Protein AF-A0A527GVV4-F1 (afdb_monomer_lite)

Secondary structure (DSSP, 8-state):
-EEEEETTEEEEEE-SSS-SS--HHHHHHHHHHHHHHHHHHH--SS-EEEEE-S-SSTTSS-HHHHHHHHHHHHH--TT-EEEEEE-HHHHHHT-SSEEE--HHHHHHHHHHHHHHHHHHHHHHHHHHHSSHHHHHHHHHHHHHHHHHHHHT-TTSS--

Foldseek 3Di:
DFFDQAPVGTAAEPDAAPFDPDALVSLLVLQVVSLVVLCVPVVDQAWEEAEEFPDQDLVGGDPRSSSNQVVCVVCVDPRYHYPYHDYLVCNRNCVTRYYTYGNVVNNVSVVVLLVVLVVVVVVLVVVLPPDPVSVVVCVVCVVVVVVVVVSSPSVVRPD

Sequence (159 aa):
AALWPTLRGESVVLDVGATIGADAQQLIDFAILGTGMARSVFGIARPSVGLLNVGVEEIKGQEEVKEAGRMLREANMASMNYHGFVEGDDIGKGVVDVVVTEGFAGNIALKTAEGTVRQIGGYLRAAMSRTLMARIGYIFAKGAFDRLREKMDVGRSNG

pLDDT: mean 91.0, std 9.82, range [39.28, 98.75]

Radius of gyration: 18.07 Å; chains: 1; bounding box: 40×25×53 Å

Structure (mmCIF, N/CA/C/O backbone):
data_AF-A0A527GVV4-F1
#
_entry.id   AF-A0A527GVV4-F1
#
loop_
_atom_site.group_PDB
_atom_site.id
_atom_site.type_symbol
_atom_site.label_atom_id
_atom_site.label_alt_id
_atom_site.label_comp_id
_atom_site.label_asym_id
_atom_site.label_entity_id
_atom_site.label_seq_id
_atom_site.pdbx_PDB_ins_code
_atom_site.Cartn_x
_atom_site.Cartn_y
_atom_site.Cartn_z
_atom_site.occupancy
_atom_site.B_iso_or_equiv
_atom_site.auth_seq_id
_atom_site.auth_comp_id
_atom_site.auth_asym_id
_atom_site.auth_atom_id
_atom_site.pdbx_PDB_model_num
ATOM 1 N N . ALA A 1 1 ? -6.873 9.728 -0.779 1.00 83.00 1 ALA A N 1
ATOM 2 C CA . ALA A 1 1 ? -6.957 8.281 -1.075 1.00 83.00 1 ALA A CA 1
ATOM 3 C C . ALA A 1 1 ? -6.347 8.037 -2.442 1.00 83.00 1 ALA A C 1
ATOM 5 O O . ALA A 1 1 ? -6.590 8.857 -3.318 1.00 83.00 1 ALA A O 1
ATOM 6 N N . ALA A 1 2 ? -5.615 6.945 -2.625 1.00 90.69 2 ALA A N 1
ATOM 7 C CA . ALA A 1 2 ? -5.129 6.499 -3.929 1.00 90.69 2 ALA A CA 1
ATOM 8 C C . ALA A 1 2 ? -5.524 5.038 -4.170 1.00 90.69 2 ALA A C 1
ATOM 10 O O . ALA A 1 2 ? -5.520 4.253 -3.219 1.00 90.69 2 ALA A O 1
ATOM 11 N N . LEU A 1 3 ? -5.838 4.663 -5.417 1.00 93.31 3 LEU A N 1
ATOM 12 C CA . LEU A 1 3 ? -5.873 3.242 -5.790 1.00 93.31 3 LEU A CA 1
ATOM 13 C C . LEU A 1 3 ? -4.460 2.828 -6.180 1.00 93.31 3 LEU A C 1
ATOM 15 O O . LEU A 1 3 ? -3.864 3.382 -7.107 1.00 93.31 3 LEU A O 1
ATOM 19 N N . TRP A 1 4 ? -3.931 1.871 -5.435 1.00 92.12 4 TRP A N 1
ATOM 20 C CA . TRP A 1 4 ? -2.565 1.410 -5.550 1.00 92.12 4 TRP A CA 1
ATOM 21 C C . TRP A 1 4 ? -2.517 0.066 -6.280 1.00 92.12 4 TRP A C 1
ATOM 23 O O . TRP A 1 4 ? -3.114 -0.894 -5.788 1.00 92.12 4 TRP A O 1
ATOM 33 N N . PRO A 1 5 ? -1.797 -0.051 -7.411 1.00 91.38 5 PRO A N 1
ATOM 34 C CA . PRO A 1 5 ? -1.668 -1.314 -8.129 1.00 91.38 5 PRO A CA 1
ATOM 35 C C . PRO A 1 5 ? -0.926 -2.371 -7.309 1.00 91.38 5 PRO A C 1
ATOM 37 O O . PRO A 1 5 ? 0.171 -2.131 -6.803 1.00 91.38 5 PRO A O 1
ATOM 40 N N . THR A 1 6 ? -1.492 -3.570 -7.229 1.00 93.31 6 THR A N 1
ATOM 41 C CA . THR A 1 6 ? -0.924 -4.697 -6.485 1.00 93.31 6 THR A CA 1
ATOM 42 C C . THR A 1 6 ? -0.802 -5.944 -7.355 1.00 93.31 6 THR A C 1
ATOM 44 O O . THR A 1 6 ? -1.357 -6.040 -8.453 1.00 93.31 6 THR A O 1
ATOM 47 N N . LEU A 1 7 ? -0.096 -6.959 -6.853 1.00 92.00 7 LEU A N 1
ATOM 48 C CA . LEU A 1 7 ? -0.039 -8.275 -7.499 1.00 92.00 7 LEU A CA 1
ATOM 49 C C . LEU A 1 7 ? -1.411 -8.970 -7.567 1.00 92.00 7 LEU A C 1
ATOM 51 O O . LEU A 1 7 ? -1.604 -9.848 -8.409 1.00 92.00 7 LEU A O 1
ATOM 55 N N . ARG A 1 8 ? -2.360 -8.576 -6.707 1.00 92.50 8 ARG A N 1
ATOM 56 C CA . ARG A 1 8 ? -3.709 -9.154 -6.613 1.00 92.50 8 ARG A CA 1
ATOM 57 C C . ARG A 1 8 ? -4.798 -8.301 -7.271 1.00 92.50 8 ARG A C 1
ATOM 59 O O . ARG A 1 8 ? -5.933 -8.759 -7.355 1.00 92.50 8 ARG A O 1
ATOM 66 N N . GLY A 1 9 ? -4.469 -7.104 -7.753 1.00 91.75 9 GLY A N 1
ATOM 67 C CA . GLY A 1 9 ? -5.432 -6.146 -8.290 1.00 91.75 9 GLY A CA 1
ATOM 68 C C . GLY A 1 9 ? -5.062 -4.734 -7.867 1.00 91.75 9 GLY A C 1
ATOM 69 O O . GLY A 1 9 ? -4.013 -4.233 -8.262 1.00 91.75 9 GLY A O 1
ATOM 70 N N . GLU A 1 10 ? -5.906 -4.112 -7.054 1.00 93.81 10 GLU A N 1
ATOM 71 C CA . GLU A 1 10 ? -5.691 -2.777 -6.497 1.00 93.81 10 GLU A CA 1
ATOM 72 C C . GLU A 1 10 ? -6.074 -2.768 -5.015 1.00 93.81 10 GLU A C 1
ATOM 74 O O . GLU A 1 10 ? -6.948 -3.526 -4.596 1.00 93.81 10 GLU A O 1
ATOM 79 N N . SER A 1 11 ? -5.434 -1.898 -4.239 1.00 96.38 11 SER A N 1
ATOM 80 C CA . SER A 1 11 ? -5.802 -1.607 -2.849 1.00 96.38 11 SER A CA 1
ATOM 81 C C . SER A 1 11 ? -6.066 -0.111 -2.692 1.00 96.38 11 SER A C 1
ATOM 83 O O . SER A 1 11 ? -5.493 0.706 -3.412 1.00 96.38 11 SER A O 1
ATOM 85 N N . VAL A 1 12 ? -6.909 0.275 -1.737 1.00 97.38 12 VAL A N 1
ATOM 86 C CA . VAL A 1 12 ? -7.065 1.681 -1.341 1.00 97.38 12 VAL A CA 1
ATOM 87 C C . VAL A 1 12 ? -5.947 2.040 -0.365 1.00 97.38 12 VAL A C 1
ATOM 89 O O . VAL A 1 12 ? -5.775 1.360 0.641 1.00 97.38 12 VAL A O 1
ATOM 92 N N . VAL A 1 13 ? -5.215 3.123 -0.621 1.00 96.50 13 VAL A N 1
ATOM 93 C CA . VAL A 1 13 ? -4.208 3.663 0.306 1.00 96.50 13 VAL A CA 1
ATOM 94 C C . VAL A 1 13 ? -4.632 5.053 0.767 1.00 96.50 13 VAL A C 1
ATOM 96 O O . VAL A 1 13 ? -4.922 5.944 -0.040 1.00 96.50 13 VAL A O 1
ATOM 99 N N . LEU A 1 14 ? -4.703 5.230 2.079 1.00 95.50 14 LEU A N 1
ATOM 100 C CA . LEU A 1 14 ? -5.111 6.453 2.763 1.00 95.50 14 LEU A CA 1
ATOM 101 C C . LEU A 1 14 ? -4.185 6.674 3.955 1.00 95.50 14 LEU A C 1
ATOM 103 O O . LEU A 1 14 ? -3.877 5.719 4.627 1.00 95.50 14 LEU A O 1
ATOM 107 N N . ASP A 1 15 ? -3.770 7.868 4.322 1.00 94.12 15 ASP A N 1
ATOM 108 C CA . ASP A 1 15 ? -3.678 9.049 3.487 1.00 94.12 15 ASP A CA 1
ATOM 109 C C . ASP A 1 15 ? -2.377 9.035 2.653 1.00 94.12 15 ASP A C 1
ATOM 111 O O . ASP A 1 15 ? -1.475 8.244 2.894 1.00 94.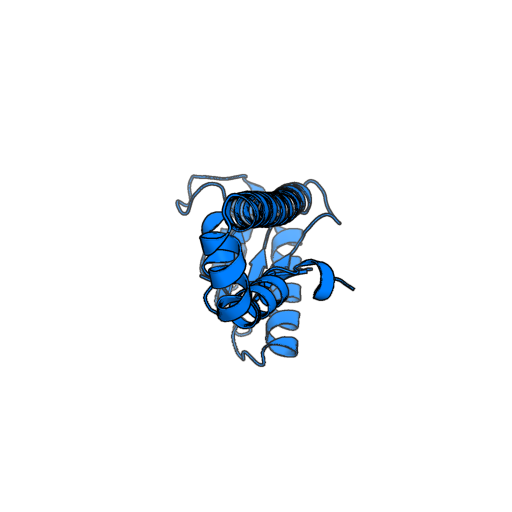12 15 ASP A O 1
ATOM 115 N N . VAL A 1 16 ? -2.287 9.883 1.627 1.00 88.25 16 VAL A N 1
ATOM 116 C CA . VAL A 1 16 ? -1.133 9.988 0.716 1.00 88.25 16 VAL A CA 1
ATOM 117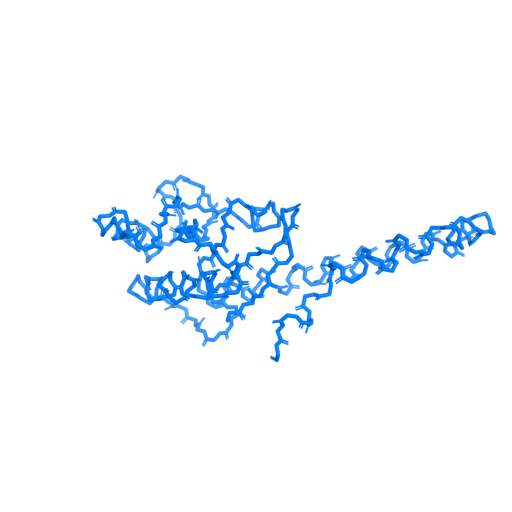 C C . VAL A 1 16 ? -0.654 11.433 0.526 1.00 88.25 16 VAL A C 1
ATOM 119 O O . VAL A 1 16 ? -0.015 11.740 -0.478 1.00 88.25 16 VAL A O 1
ATOM 122 N N . GLY A 1 17 ? -0.947 12.329 1.478 1.00 84.62 17 GLY A N 1
ATOM 123 C CA . GLY A 1 17 ? -0.349 13.672 1.520 1.00 84.62 17 GLY A CA 1
ATOM 124 C C . GLY A 1 17 ? -1.271 14.820 1.933 1.00 84.62 17 GLY A C 1
ATOM 125 O O . GLY A 1 17 ? -0.856 15.971 1.832 1.00 84.62 17 GLY A O 1
ATOM 126 N N . ALA A 1 18 ? -2.499 14.547 2.375 1.00 81.19 18 ALA A N 1
ATOM 127 C CA . ALA A 1 18 ? -3.416 15.561 2.888 1.00 81.19 18 ALA A CA 1
ATOM 128 C C . ALA A 1 18 ? -3.133 15.932 4.356 1.00 81.19 18 ALA A C 1
ATOM 130 O O . ALA A 1 18 ? -3.400 17.065 4.752 1.00 81.19 18 ALA A O 1
ATOM 131 N N . THR A 1 19 ? -2.589 15.013 5.161 1.00 81.25 19 THR A N 1
ATOM 132 C CA . THR A 1 19 ? -2.355 15.231 6.598 1.00 81.25 19 THR A CA 1
ATOM 133 C C . THR A 1 19 ? -0.920 14.915 7.015 1.00 81.25 19 THR A C 1
ATOM 135 O O . THR A 1 19 ? -0.327 13.956 6.534 1.00 81.25 19 THR A O 1
ATOM 138 N N . ILE A 1 20 ? -0.368 15.678 7.957 1.00 83.56 20 ILE A N 1
ATOM 139 C CA . ILE A 1 20 ? 0.932 15.403 8.592 1.00 83.56 20 ILE A CA 1
ATOM 140 C C . ILE A 1 20 ? 0.684 15.240 10.090 1.00 83.56 20 ILE A C 1
ATOM 142 O O . ILE A 1 20 ? 0.042 16.108 10.678 1.00 83.56 20 ILE A O 1
ATOM 146 N N . GLY A 1 21 ? 1.184 14.158 10.692 1.00 82.06 21 GLY A N 1
ATOM 147 C CA . GLY A 1 21 ? 1.011 13.879 12.119 1.00 82.06 21 GLY A CA 1
ATOM 148 C C . GLY A 1 21 ? -0.426 13.502 12.477 1.00 82.06 21 GLY A C 1
ATOM 149 O O . GLY A 1 21 ? -1.024 14.129 13.346 1.00 82.06 21 GLY A O 1
ATOM 150 N N . ALA A 1 22 ? -0.999 12.520 11.772 1.00 90.62 22 ALA A N 1
ATOM 151 C CA . ALA A 1 22 ? -2.336 12.016 12.087 1.00 90.62 22 ALA A CA 1
ATOM 152 C C . ALA A 1 22 ? -2.344 11.326 13.461 1.00 90.62 22 ALA A C 1
ATOM 154 O O . ALA A 1 22 ? -1.518 10.449 13.715 1.00 90.62 22 ALA A O 1
ATOM 155 N N . ASP A 1 23 ? -3.292 11.699 14.323 1.00 95.62 23 ASP A N 1
ATOM 156 C CA . ASP A 1 23 ? -3.500 11.014 15.597 1.00 95.62 23 ASP A CA 1
ATOM 157 C C . ASP A 1 23 ? -4.247 9.677 15.421 1.00 95.62 23 ASP A C 1
ATOM 159 O O . ASP A 1 23 ? -4.704 9.315 14.329 1.00 95.62 23 ASP A O 1
ATOM 163 N N . ALA A 1 24 ? -4.375 8.922 16.517 1.00 96.88 24 ALA A N 1
ATOM 164 C CA . ALA A 1 24 ? -5.014 7.610 16.503 1.00 96.88 24 ALA A CA 1
ATOM 165 C C . ALA A 1 24 ? -6.474 7.652 16.015 1.00 96.88 24 ALA A C 1
ATOM 167 O O . ALA A 1 24 ? -6.906 6.761 15.280 1.00 96.88 24 ALA A O 1
ATOM 168 N N . GLN A 1 25 ? -7.230 8.690 16.385 1.00 96.62 25 GLN A N 1
ATOM 169 C CA . GLN A 1 25 ? -8.628 8.828 15.984 1.00 96.62 25 GLN A CA 1
ATOM 170 C C . GLN A 1 25 ? -8.736 9.095 14.482 1.00 96.62 25 GLN A C 1
ATOM 172 O O . GLN A 1 25 ? -9.557 8.489 13.795 1.00 96.62 25 GLN A O 1
ATOM 177 N N . GLN A 1 26 ? -7.854 9.935 13.952 1.00 96.56 26 GLN A N 1
ATOM 178 C CA . GLN A 1 26 ? -7.815 10.247 12.533 1.00 96.56 26 GLN A CA 1
ATOM 179 C C . GLN A 1 26 ? -7.453 9.016 11.684 1.00 96.56 26 GLN A C 1
ATOM 181 O O . GLN A 1 26 ? -8.027 8.807 10.615 1.00 96.56 26 GLN A O 1
ATOM 186 N N . LEU A 1 27 ? -6.554 8.151 12.171 1.00 97.38 27 LEU A N 1
ATOM 187 C CA . LEU A 1 27 ? -6.258 6.864 11.528 1.00 97.38 27 LEU A CA 1
ATOM 188 C C . LEU A 1 27 ? -7.485 5.933 11.513 1.00 97.38 27 LEU A C 1
ATOM 190 O O . LEU A 1 27 ? -7.733 5.254 10.516 1.00 97.38 27 LEU A O 1
ATOM 194 N N . ILE A 1 28 ? -8.295 5.918 12.574 1.00 97.62 28 ILE A N 1
ATOM 195 C CA . ILE A 1 28 ? -9.556 5.156 12.603 1.00 97.62 28 ILE A CA 1
ATOM 196 C C . ILE A 1 28 ? -10.551 5.715 11.584 1.00 97.62 28 ILE A C 1
ATOM 198 O O . ILE A 1 28 ? -11.164 4.950 10.835 1.00 97.62 28 ILE A O 1
ATOM 202 N N . ASP A 1 29 ? -10.681 7.037 11.499 1.00 96.88 29 ASP A N 1
ATOM 203 C CA . ASP A 1 29 ? -11.564 7.680 10.526 1.00 96.88 29 ASP A CA 1
ATOM 204 C C . ASP A 1 29 ? -11.136 7.329 9.092 1.00 96.88 29 ASP A C 1
ATOM 206 O O . ASP A 1 29 ? -11.969 6.973 8.252 1.00 96.88 29 ASP A O 1
ATOM 210 N N . PHE A 1 30 ? -9.829 7.311 8.817 1.00 97.75 30 PHE A N 1
ATOM 211 C CA . PHE A 1 30 ? -9.285 6.842 7.541 1.00 97.75 30 PHE A CA 1
ATOM 212 C C . PHE A 1 30 ? -9.567 5.360 7.278 1.00 97.75 30 PHE A C 1
ATOM 214 O O . PHE A 1 30 ? -9.892 5.006 6.143 1.00 97.75 30 PHE A O 1
ATOM 221 N N . ALA A 1 31 ? -9.521 4.494 8.294 1.00 98.19 31 ALA A N 1
ATOM 222 C CA . ALA A 1 31 ? -9.899 3.086 8.160 1.00 98.19 31 ALA A CA 1
ATOM 223 C C . ALA A 1 31 ? -11.375 2.915 7.762 1.00 98.19 31 ALA A C 1
ATOM 225 O O . ALA A 1 31 ? -11.704 2.099 6.892 1.00 98.19 31 ALA A O 1
ATOM 226 N N . ILE A 1 32 ? -12.269 3.712 8.351 1.00 97.62 32 ILE A N 1
ATOM 227 C CA . ILE A 1 32 ? -13.705 3.708 8.039 1.00 97.62 32 ILE A CA 1
ATOM 228 C C . ILE A 1 32 ? -13.949 4.234 6.620 1.00 97.62 32 ILE A C 1
ATOM 230 O O . ILE A 1 32 ? -14.658 3.596 5.835 1.00 97.62 32 ILE A O 1
ATOM 234 N N . LEU A 1 33 ? -13.329 5.361 6.260 1.00 97.44 33 LEU A N 1
ATOM 235 C CA . LEU A 1 33 ? -13.428 5.944 4.921 1.00 97.44 33 LEU A CA 1
ATOM 236 C C . LEU A 1 33 ? -12.883 4.992 3.851 1.00 97.44 33 LEU A C 1
ATOM 238 O O . LEU A 1 33 ? -13.546 4.744 2.842 1.00 97.44 33 LEU A O 1
ATOM 242 N N . GLY A 1 34 ? -11.714 4.399 4.094 1.00 97.94 34 GLY A N 1
ATOM 243 C CA . GLY A 1 34 ? -11.096 3.423 3.200 1.00 97.94 34 GLY A CA 1
ATOM 244 C C . GLY A 1 34 ? -11.940 2.171 3.029 1.00 97.94 34 GLY A C 1
ATOM 245 O O . GLY A 1 34 ? -12.110 1.695 1.909 1.00 97.94 34 GLY A O 1
ATOM 246 N N . THR A 1 35 ? -12.566 1.697 4.106 1.00 98.25 35 THR A N 1
ATOM 247 C CA . THR A 1 35 ? -13.553 0.613 4.051 1.00 98.25 35 THR A CA 1
ATOM 248 C C . THR A 1 35 ? -14.729 0.978 3.150 1.00 98.25 35 THR A C 1
ATOM 250 O O . THR A 1 35 ? -15.094 0.196 2.275 1.00 98.25 35 THR A O 1
ATOM 253 N N . GLY A 1 36 ? -15.317 2.168 3.314 1.00 97.75 36 GLY A N 1
ATOM 254 C CA . GLY A 1 36 ? -16.410 2.641 2.458 1.00 97.75 36 GLY A CA 1
ATOM 255 C C . GLY A 1 36 ? -16.016 2.709 0.979 1.00 97.75 36 GLY A C 1
ATOM 256 O O . GLY A 1 36 ? -16.776 2.268 0.110 1.00 97.75 36 GLY A O 1
ATOM 257 N N . MET A 1 37 ? -14.803 3.188 0.697 1.00 97.31 37 MET A N 1
ATOM 258 C CA . MET A 1 37 ? -14.256 3.262 -0.656 1.00 97.31 37 MET A CA 1
ATOM 259 C C . MET A 1 37 ? -14.026 1.872 -1.256 1.00 97.31 37 MET A C 1
ATOM 261 O O . MET A 1 37 ? -14.530 1.603 -2.342 1.00 97.31 37 MET A O 1
ATOM 265 N N . ALA A 1 38 ? -13.355 0.959 -0.549 1.00 97.69 38 ALA A N 1
ATOM 266 C CA . ALA A 1 38 ? -13.095 -0.398 -1.034 1.00 97.69 38 ALA A CA 1
ATOM 267 C C . ALA A 1 38 ? -14.393 -1.181 -1.287 1.00 97.69 38 ALA A C 1
ATOM 269 O O . ALA A 1 38 ? -14.518 -1.874 -2.296 1.00 97.69 38 ALA A O 1
ATOM 270 N N . ARG A 1 39 ? -15.406 -1.021 -0.427 1.00 97.44 39 ARG A N 1
ATOM 271 C CA . ARG A 1 39 ? -16.740 -1.601 -0.657 1.00 97.44 39 ARG A CA 1
ATOM 272 C C . ARG A 1 39 ? -17.378 -1.076 -1.942 1.00 97.44 39 ARG A C 1
ATOM 274 O O . ARG A 1 39 ? -17.973 -1.852 -2.681 1.00 97.44 39 ARG A O 1
ATOM 281 N N . SER A 1 40 ? -17.270 0.228 -2.186 1.00 96.44 40 SER A N 1
ATOM 282 C CA . SER A 1 40 ? -17.925 0.894 -3.317 1.00 96.44 40 SER A CA 1
ATOM 283 C C . SER A 1 40 ? -17.210 0.637 -4.643 1.00 96.44 40 SER A C 1
ATOM 285 O O . SER A 1 40 ? -17.863 0.397 -5.652 1.00 96.44 40 SER A O 1
ATOM 287 N N . VAL A 1 41 ? -15.876 0.673 -4.641 1.00 95.44 41 VAL A N 1
ATOM 288 C CA . VAL A 1 41 ? -15.048 0.521 -5.846 1.00 95.44 41 VAL A CA 1
ATOM 289 C C . VAL A 1 41 ? -14.843 -0.952 -6.195 1.00 95.44 41 VAL A C 1
ATOM 291 O O . VAL A 1 41 ? -14.959 -1.323 -7.359 1.00 95.44 41 VAL A O 1
ATOM 294 N N . PHE A 1 42 ? -14.574 -1.805 -5.203 1.00 95.56 42 PHE A N 1
ATOM 295 C CA . PHE A 1 42 ? -14.235 -3.214 -5.433 1.00 95.56 42 PHE A CA 1
ATOM 296 C C . PHE A 1 42 ? -15.398 -4.181 -5.170 1.00 95.56 42 PHE A C 1
ATOM 298 O O . PHE A 1 42 ? -15.267 -5.377 -5.418 1.00 95.56 42 PHE A O 1
ATOM 305 N N . GLY A 1 43 ? -16.534 -3.705 -4.644 1.00 95.44 43 GLY A N 1
ATOM 306 C CA . GLY A 1 43 ? -17.684 -4.560 -4.320 1.00 95.44 43 GLY A CA 1
ATOM 307 C C . GLY A 1 43 ? -17.438 -5.524 -3.152 1.00 95.44 43 GLY A C 1
ATOM 308 O O . GLY A 1 43 ? -18.177 -6.493 -2.981 1.00 95.44 43 GLY A O 1
ATOM 309 N N . ILE A 1 44 ? -16.396 -5.294 -2.346 1.00 95.94 44 ILE A N 1
ATOM 310 C CA . ILE A 1 44 ? -15.999 -6.202 -1.264 1.00 95.94 44 ILE A CA 1
ATOM 311 C C . ILE A 1 44 ? -16.867 -5.937 -0.035 1.00 95.94 44 ILE A C 1
ATOM 313 O O . ILE A 1 44 ? -16.812 -4.863 0.551 1.00 95.94 44 ILE A O 1
ATOM 317 N N . ALA A 1 45 ? -17.646 -6.928 0.402 1.00 95.62 45 ALA A N 1
ATOM 318 C CA . ALA A 1 45 ? -18.606 -6.755 1.495 1.00 95.62 45 ALA A CA 1
ATOM 319 C C . ALA A 1 45 ? -17.975 -6.588 2.888 1.00 95.62 45 ALA A C 1
ATOM 321 O O . ALA A 1 45 ? -18.643 -6.070 3.775 1.00 95.62 45 ALA A O 1
ATOM 322 N N . ARG A 1 46 ? -16.738 -7.036 3.116 1.00 97.31 46 ARG A N 1
ATOM 323 C CA . ARG A 1 46 ? -15.974 -6.824 4.361 1.00 97.31 46 ARG A CA 1
ATOM 324 C C . ARG A 1 46 ? -14.485 -6.712 4.012 1.00 97.31 46 ARG A C 1
ATOM 326 O O . ARG A 1 46 ? -13.791 -7.725 4.085 1.00 97.31 46 ARG A O 1
ATOM 333 N N . PRO A 1 47 ? -14.011 -5.539 3.558 1.00 98.44 47 PRO A N 1
ATOM 334 C CA . PRO A 1 47 ? -12.628 -5.383 3.129 1.00 98.44 47 PRO A CA 1
ATOM 335 C C . PRO A 1 47 ? -11.676 -5.558 4.310 1.00 98.44 47 PRO A C 1
ATOM 337 O O . PRO A 1 47 ? -11.990 -5.207 5.452 1.00 98.44 47 PRO A O 1
ATOM 340 N N . SER A 1 48 ? -10.513 -6.120 4.017 1.00 98.62 48 SER A N 1
ATOM 341 C CA . SER A 1 48 ? -9.395 -6.205 4.942 1.00 98.62 48 SER A CA 1
ATOM 342 C C . SER A 1 48 ? -8.697 -4.852 5.057 1.00 98.62 48 SER A C 1
ATOM 344 O O . SER A 1 48 ? -8.435 -4.193 4.051 1.00 98.62 48 SER A O 1
ATOM 346 N N . VAL A 1 49 ? -8.415 -4.434 6.289 1.00 98.75 49 VAL A N 1
ATOM 347 C CA . VAL A 1 49 ? -7.805 -3.135 6.599 1.00 98.75 49 VAL A CA 1
ATOM 348 C C . VAL A 1 49 ? -6.534 -3.350 7.409 1.00 98.75 49 VAL A C 1
ATOM 350 O O . VAL A 1 49 ? -6.574 -4.037 8.428 1.00 98.75 49 VAL A O 1
ATOM 353 N N . GLY A 1 50 ? -5.425 -2.756 6.977 1.00 98.38 50 GLY A N 1
ATOM 354 C CA . GLY A 1 50 ? -4.150 -2.762 7.694 1.00 98.38 50 GLY A CA 1
ATOM 355 C C . GLY A 1 50 ? -3.656 -1.350 7.995 1.00 98.38 50 GLY A C 1
ATOM 356 O O . GLY A 1 50 ? -3.859 -0.443 7.190 1.00 98.38 50 GLY A O 1
ATOM 357 N N . LEU A 1 51 ? -2.995 -1.163 9.140 1.00 98.19 51 LEU A N 1
ATOM 358 C CA . LEU A 1 51 ? -2.266 0.072 9.448 1.00 98.19 51 LEU A CA 1
ATOM 359 C C . LEU A 1 51 ? -0.811 -0.077 8.985 1.00 98.19 51 LEU A C 1
ATOM 361 O O . LEU A 1 51 ? -0.136 -1.023 9.390 1.00 98.19 51 LEU A O 1
ATOM 365 N N . LEU A 1 52 ? -0.324 0.840 8.149 1.00 97.31 52 LEU A N 1
ATOM 366 C CA . LEU A 1 52 ? 1.068 0.854 7.712 1.00 97.31 52 LEU A CA 1
ATOM 367 C C . LEU A 1 52 ? 1.977 1.133 8.907 1.00 97.31 52 LEU A C 1
ATOM 369 O O . LEU A 1 52 ? 1.785 2.112 9.630 1.00 97.31 52 LEU A O 1
ATOM 373 N N . ASN A 1 53 ? 2.985 0.290 9.083 1.00 95.69 53 ASN A N 1
ATOM 374 C CA . ASN A 1 53 ? 3.927 0.386 10.181 1.00 95.69 53 ASN A CA 1
ATOM 375 C C . ASN A 1 53 ? 5.348 0.006 9.724 1.00 95.69 53 ASN A C 1
ATOM 377 O O . ASN A 1 53 ? 5.558 -0.500 8.623 1.00 95.69 53 ASN A O 1
ATOM 381 N N . VAL A 1 54 ? 6.338 0.254 10.582 1.00 91.88 54 VAL A N 1
ATOM 382 C CA . VAL A 1 54 ? 7.757 -0.095 10.363 1.00 91.88 54 VAL A CA 1
ATOM 383 C C . VAL A 1 54 ? 8.076 -1.570 10.652 1.00 91.88 54 VAL A C 1
ATOM 385 O O . VAL A 1 54 ? 9.239 -1.967 10.643 1.00 91.88 54 VAL A O 1
ATOM 388 N N . GLY A 1 55 ? 7.059 -2.355 10.995 1.00 89.00 55 GLY A N 1
ATOM 389 C CA . GLY A 1 55 ? 7.129 -3.780 11.278 1.00 89.00 55 GLY A CA 1
ATOM 390 C C . GLY A 1 55 ? 5.762 -4.305 11.704 1.00 89.00 55 GLY A C 1
ATOM 391 O O . GLY A 1 55 ? 4.893 -3.534 12.119 1.00 89.00 55 GLY A O 1
ATOM 392 N N . VAL A 1 56 ? 5.571 -5.617 11.604 1.00 86.69 56 VAL A N 1
ATOM 393 C CA . VAL A 1 56 ? 4.309 -6.277 11.976 1.00 86.69 56 VAL A CA 1
ATOM 394 C C . VAL A 1 56 ? 4.156 -6.496 13.487 1.00 86.69 56 VAL A C 1
ATOM 396 O O . VAL A 1 56 ? 3.069 -6.824 13.958 1.00 86.69 56 VAL A O 1
ATOM 399 N N . GLU A 1 57 ? 5.229 -6.334 14.266 1.00 86.06 57 GLU A N 1
ATOM 400 C CA . GLU A 1 57 ? 5.216 -6.545 15.714 1.00 86.06 57 GLU A CA 1
ATOM 401 C C . GLU A 1 57 ? 4.569 -5.376 16.475 1.00 86.06 57 GLU A C 1
ATOM 403 O O . GLU A 1 57 ? 4.896 -4.215 16.241 1.00 86.06 57 GLU A O 1
ATOM 408 N N . GLU A 1 58 ? 3.730 -5.677 17.474 1.00 79.31 58 GLU A N 1
ATOM 409 C CA . GLU A 1 58 ? 2.939 -4.663 18.198 1.00 79.31 58 GLU A CA 1
ATOM 410 C C . GLU A 1 58 ? 3.765 -3.626 18.972 1.00 79.31 58 GLU A C 1
ATOM 412 O O . GLU A 1 58 ? 3.281 -2.538 19.264 1.00 79.31 58 GLU A O 1
ATOM 417 N N . ILE A 1 59 ? 5.022 -3.939 19.294 1.00 78.25 59 ILE A N 1
ATOM 418 C CA . ILE A 1 59 ? 5.930 -3.023 19.999 1.00 78.25 59 ILE A CA 1
ATOM 419 C C . ILE A 1 59 ? 6.563 -1.973 19.076 1.00 78.25 59 ILE A C 1
ATOM 421 O O . ILE A 1 59 ? 7.150 -1.006 19.565 1.00 78.25 59 ILE A O 1
ATOM 425 N N . LYS A 1 60 ? 6.494 -2.171 17.754 1.00 80.12 60 LYS A N 1
ATOM 426 C CA . LYS A 1 60 ? 7.123 -1.293 16.767 1.00 80.12 60 LYS A CA 1
ATOM 427 C C . LYS A 1 60 ? 6.141 -0.238 16.271 1.00 80.12 60 LYS A C 1
ATOM 429 O O . LYS A 1 60 ? 4.935 -0.457 16.211 1.00 80.12 60 LYS A O 1
ATOM 434 N N . GLY A 1 61 ? 6.688 0.902 15.868 1.00 85.12 61 GLY A N 1
ATOM 435 C CA . GLY A 1 61 ? 5.915 1.999 15.297 1.00 85.12 61 GLY A CA 1
ATOM 436 C C . GLY A 1 61 ? 5.688 3.163 16.241 1.00 85.12 61 GLY A C 1
ATOM 437 O O . GLY A 1 61 ? 6.136 3.175 17.389 1.00 85.12 61 GLY A O 1
ATOM 438 N N . GLN A 1 62 ? 4.992 4.159 15.707 1.00 91.19 62 GLN A N 1
ATOM 439 C CA . GLN A 1 62 ? 4.566 5.340 16.446 1.00 91.19 62 GLN A CA 1
ATOM 440 C C . GLN A 1 62 ? 3.441 4.988 17.427 1.00 91.1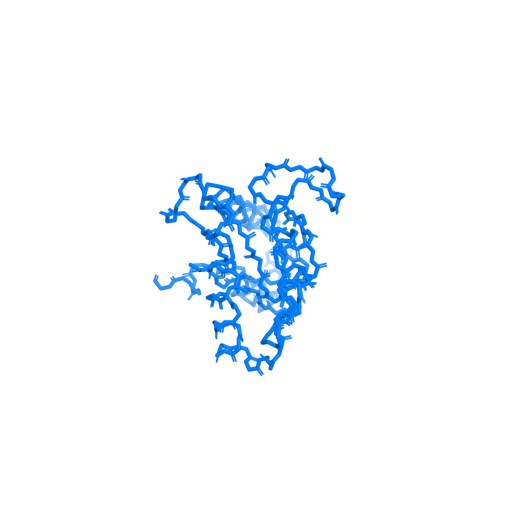9 62 GLN A C 1
ATOM 442 O O . GLN A 1 62 ? 2.729 3.996 17.246 1.00 91.19 62 GLN A O 1
ATOM 447 N N . GLU A 1 63 ? 3.302 5.779 18.488 1.00 94.19 63 GLU A N 1
ATOM 448 C CA . GLU A 1 63 ? 2.326 5.510 19.548 1.00 94.19 63 GLU A CA 1
ATOM 449 C C . GLU A 1 63 ? 0.892 5.637 19.028 1.00 94.19 63 GLU A C 1
ATOM 451 O O . GLU A 1 63 ? 0.042 4.806 19.326 1.00 94.19 63 GLU A O 1
ATOM 456 N N . GLU A 1 64 ? 0.661 6.602 18.146 1.00 94.94 64 GLU A N 1
ATOM 457 C CA . GLU A 1 64 ? -0.610 6.878 17.487 1.00 94.94 64 GLU A CA 1
ATOM 458 C C . GLU A 1 64 ? -1.074 5.689 16.633 1.00 94.94 64 GLU A C 1
ATOM 460 O O . GLU A 1 64 ? -2.248 5.319 16.653 1.00 94.94 64 GLU A O 1
ATOM 465 N N . VAL A 1 65 ? -0.144 5.038 15.925 1.00 95.81 65 VAL A N 1
ATOM 466 C CA . VAL A 1 65 ? -0.423 3.848 15.102 1.00 95.81 65 VAL A CA 1
ATOM 467 C C . VAL A 1 65 ? -0.743 2.639 15.982 1.00 95.81 65 VAL A C 1
ATOM 469 O O . VAL A 1 65 ? -1.674 1.887 15.685 1.00 95.81 65 VAL A O 1
ATOM 472 N N . LYS A 1 66 ? 0.001 2.459 17.080 1.00 95.88 66 LYS A N 1
ATOM 473 C CA . LYS A 1 66 ? -0.247 1.387 18.055 1.00 95.88 66 LYS A CA 1
ATOM 474 C C . LYS A 1 66 ? -1.611 1.543 18.722 1.00 95.88 66 LYS A C 1
ATOM 476 O O . LYS A 1 66 ? -2.380 0.582 18.770 1.00 95.88 66 LYS A O 1
ATOM 481 N N . GLU A 1 67 ? -1.934 2.754 19.161 1.00 96.94 67 GLU A N 1
ATOM 482 C CA . GLU A 1 67 ? -3.209 3.063 19.800 1.00 96.94 67 GLU A CA 1
ATOM 483 C C . GLU A 1 67 ? -4.387 2.896 18.832 1.00 96.94 67 GLU A C 1
ATOM 485 O O . GLU A 1 67 ? -5.366 2.225 19.164 1.00 96.94 67 GLU A O 1
ATOM 490 N N . ALA A 1 68 ? -4.265 3.382 17.591 1.00 97.19 68 ALA A N 1
ATOM 491 C CA . ALA A 1 68 ? -5.265 3.131 16.553 1.00 97.19 68 ALA A CA 1
ATOM 492 C C . ALA A 1 68 ? -5.466 1.628 16.310 1.00 97.19 68 ALA A C 1
ATOM 494 O O . ALA A 1 68 ? -6.598 1.162 16.176 1.00 97.19 68 ALA A O 1
ATOM 495 N N . GLY A 1 69 ? -4.382 0.845 16.289 1.00 97.12 69 GLY A N 1
ATOM 496 C CA . GLY A 1 69 ? -4.453 -0.604 16.117 1.00 97.12 69 GLY A CA 1
ATOM 497 C C . GLY A 1 69 ? -5.195 -1.304 17.255 1.00 97.12 69 GLY A C 1
ATOM 498 O O . GLY A 1 69 ? -6.030 -2.178 17.004 1.00 97.12 69 GLY A O 1
ATOM 499 N N . ARG A 1 70 ? -4.955 -0.882 18.503 1.00 97.25 70 ARG A N 1
ATOM 500 C CA . ARG A 1 70 ? -5.695 -1.358 19.680 1.00 97.25 70 ARG A CA 1
ATOM 501 C C . ARG A 1 70 ? -7.184 -1.029 19.561 1.00 97.25 70 ARG A C 1
ATOM 503 O O . ARG A 1 70 ? -8.018 -1.928 19.660 1.00 97.25 70 ARG A O 1
ATOM 510 N N . MET A 1 71 ? -7.514 0.229 19.271 1.00 97.56 71 MET A N 1
ATOM 511 C CA . MET A 1 71 ? -8.896 0.703 19.147 1.00 97.56 71 MET A CA 1
ATOM 512 C C . MET A 1 71 ? -9.660 0.004 18.014 1.00 97.56 71 MET A C 1
ATOM 514 O O . MET A 1 71 ? -10.802 -0.405 18.209 1.00 97.56 71 MET A O 1
ATOM 518 N N . LEU A 1 72 ? -9.042 -0.195 16.843 1.00 97.50 72 LEU A N 1
ATOM 519 C CA . LEU A 1 72 ? -9.656 -0.920 15.721 1.00 97.50 72 LEU A CA 1
ATOM 520 C C . LEU A 1 72 ? -9.942 -2.383 16.072 1.00 97.50 72 LEU A C 1
ATOM 522 O O . LEU A 1 72 ? -10.995 -2.917 15.709 1.00 97.50 72 LEU A O 1
ATOM 526 N N . ARG A 1 73 ? -9.021 -3.030 16.796 1.00 96.88 73 ARG A N 1
ATOM 527 C CA . ARG A 1 73 ? -9.186 -4.413 17.251 1.00 96.88 73 ARG A CA 1
ATOM 528 C C . ARG A 1 73 ? -10.321 -4.538 18.267 1.00 96.88 73 ARG A C 1
ATOM 530 O O . ARG A 1 73 ? -11.135 -5.448 18.142 1.00 96.88 73 ARG A O 1
ATOM 537 N N . GLU A 1 74 ? -10.397 -3.621 19.229 1.00 97.00 74 GLU A N 1
ATOM 538 C CA . GLU A 1 74 ? -11.458 -3.581 20.244 1.00 97.00 74 GLU A CA 1
ATOM 539 C C . GLU A 1 74 ? -12.829 -3.256 19.649 1.00 97.00 74 GLU A C 1
ATOM 541 O O . GLU A 1 74 ? -13.822 -3.888 20.006 1.00 97.00 74 GLU A O 1
ATOM 546 N N . ALA A 1 75 ? -12.886 -2.314 18.703 1.00 95.44 75 ALA A N 1
ATOM 547 C CA . ALA A 1 75 ? -14.124 -1.935 18.034 1.00 95.44 75 ALA A CA 1
ATOM 548 C C . ALA A 1 75 ? -14.740 -3.093 17.232 1.00 95.44 75 ALA A C 1
ATOM 550 O O . ALA A 1 75 ? -15.959 -3.128 17.068 1.00 95.44 75 ALA A O 1
ATOM 551 N N . ASN A 1 76 ? -13.908 -4.018 16.724 1.00 94.12 76 ASN A N 1
ATOM 552 C CA . ASN A 1 76 ? -14.308 -5.238 16.012 1.00 94.12 76 ASN A CA 1
ATOM 553 C C . ASN A 1 76 ? -15.476 -5.008 15.029 1.00 94.12 76 ASN A C 1
ATOM 555 O O . ASN A 1 76 ? -16.517 -5.673 15.066 1.00 94.12 76 ASN A O 1
ATOM 559 N N . MET A 1 77 ? -15.324 -3.993 14.177 1.00 93.69 77 MET A N 1
ATOM 560 C CA . MET A 1 77 ? -16.409 -3.491 13.340 1.00 93.69 77 MET A CA 1
ATOM 561 C C . MET A 1 77 ? -16.889 -4.537 12.328 1.00 93.69 77 MET A C 1
ATOM 563 O O . MET A 1 77 ? -16.110 -5.081 11.547 1.00 93.69 77 MET A O 1
ATOM 567 N N . ALA A 1 78 ? -18.206 -4.747 12.246 1.00 95.06 78 ALA A N 1
ATOM 568 C CA . ALA A 1 78 ? -18.799 -5.692 11.295 1.00 95.06 78 ALA A CA 1
ATOM 569 C C . ALA A 1 78 ? -18.568 -5.308 9.817 1.00 95.06 78 ALA A C 1
ATOM 571 O O . ALA A 1 78 ? -18.585 -6.171 8.939 1.00 95.06 78 ALA A O 1
ATOM 572 N N . SER A 1 79 ? -18.341 -4.023 9.529 1.00 95.31 79 SER A N 1
ATOM 573 C CA . SER A 1 79 ? -18.174 -3.483 8.175 1.00 95.31 79 SER A CA 1
ATOM 574 C C . SER A 1 79 ? -16.820 -3.795 7.530 1.00 95.31 79 SER A C 1
ATOM 576 O O . SER A 1 79 ? -16.726 -3.701 6.304 1.00 95.31 79 SER A O 1
ATOM 578 N N . MET A 1 80 ? -15.811 -4.182 8.318 1.00 97.44 80 MET A N 1
ATOM 579 C CA . MET A 1 80 ? -14.439 -4.446 7.870 1.00 97.44 80 MET A CA 1
ATOM 580 C C . MET A 1 80 ? -13.832 -5.676 8.561 1.00 97.44 80 MET A C 1
ATOM 582 O O . MET A 1 80 ? -14.436 -6.279 9.453 1.00 97.44 80 MET A O 1
ATOM 586 N N . ASN A 1 81 ? -12.644 -6.076 8.116 1.00 98.06 81 ASN A N 1
ATOM 587 C CA . ASN A 1 81 ? -11.808 -7.072 8.775 1.00 98.06 81 ASN A CA 1
ATOM 588 C C . ASN A 1 81 ? -10.449 -6.441 9.107 1.00 98.06 81 ASN A C 1
ATOM 590 O O . ASN A 1 81 ? -9.630 -6.239 8.211 1.00 98.06 81 ASN A O 1
ATOM 594 N N . TYR A 1 82 ? -10.210 -6.100 10.374 1.00 98.25 82 TYR A N 1
ATOM 595 C CA . TYR A 1 82 ? -8.937 -5.502 10.764 1.00 98.25 82 TYR A CA 1
ATOM 596 C C . TYR A 1 82 ? -7.827 -6.562 10.777 1.00 98.25 82 TYR A C 1
ATOM 598 O O . TYR A 1 82 ? -7.834 -7.480 11.595 1.00 98.25 82 TYR A O 1
ATOM 606 N N . HIS A 1 83 ? -6.885 -6.433 9.844 1.00 98.12 83 HIS A N 1
ATOM 607 C CA . HIS A 1 83 ? -5.774 -7.361 9.645 1.00 98.12 83 HIS A CA 1
ATOM 608 C C . HIS A 1 83 ? -4.669 -7.176 10.693 1.00 98.12 83 HIS A C 1
ATOM 610 O O . HIS A 1 83 ? -4.062 -8.153 11.124 1.00 98.12 83 HIS A O 1
ATOM 616 N N . GLY A 1 84 ? -4.429 -5.935 11.125 1.00 97.50 84 GLY A N 1
ATOM 617 C CA . GLY A 1 84 ? -3.295 -5.569 11.973 1.0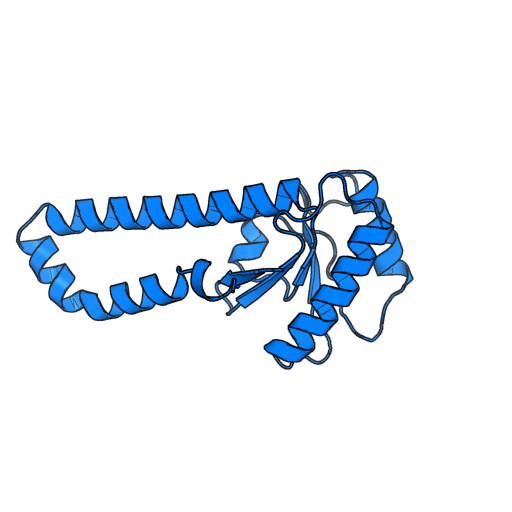0 97.50 84 GLY A CA 1
ATOM 618 C C . GLY A 1 84 ? -2.339 -4.613 11.265 1.00 97.50 84 GLY A C 1
ATOM 619 O O . GLY A 1 84 ? -2.760 -3.791 10.446 1.00 97.50 84 GLY A O 1
ATOM 620 N N . PHE A 1 85 ? -1.056 -4.713 11.598 1.00 97.88 85 PHE A N 1
ATOM 621 C CA . PHE A 1 85 ? -0.002 -3.919 10.974 1.00 97.88 85 PHE A CA 1
ATOM 622 C C . PHE A 1 85 ? 0.459 -4.541 9.653 1.00 97.88 85 PHE A C 1
ATOM 624 O O . PHE A 1 85 ? 0.494 -5.763 9.521 1.00 97.88 85 PHE A O 1
ATOM 631 N N . VAL A 1 86 ? 0.807 -3.693 8.686 1.00 97.75 86 VAL A N 1
ATOM 632 C CA . VAL A 1 86 ? 1.377 -4.078 7.384 1.00 97.75 86 VAL A CA 1
ATOM 633 C C . VAL A 1 86 ? 2.616 -3.240 7.089 1.00 97.75 86 VAL A C 1
ATOM 635 O O . VAL A 1 86 ? 2.703 -2.095 7.535 1.00 97.75 86 VAL A O 1
ATOM 638 N N . GLU A 1 87 ? 3.565 -3.787 6.335 1.00 96.56 87 GLU A N 1
ATOM 639 C CA . GLU A 1 87 ? 4.798 -3.086 5.959 1.00 96.56 87 GLU A CA 1
ATOM 640 C C . GLU A 1 87 ? 4.715 -2.482 4.545 1.00 96.56 87 GLU A C 1
ATOM 642 O O . GLU A 1 87 ? 3.774 -2.711 3.781 1.00 96.56 87 GLU A O 1
ATOM 647 N N . GLY A 1 88 ? 5.701 -1.661 4.175 1.00 93.94 88 GLY A N 1
ATOM 648 C CA . GLY A 1 88 ? 5.682 -0.933 2.899 1.00 93.94 88 GLY A CA 1
ATOM 649 C C . GLY A 1 88 ? 5.680 -1.832 1.656 1.00 93.94 88 GLY A C 1
ATOM 650 O O . GLY A 1 88 ? 5.092 -1.477 0.634 1.00 93.94 88 GLY A O 1
ATOM 651 N N . ASP A 1 89 ? 6.301 -3.009 1.723 1.00 93.69 89 ASP A N 1
ATOM 652 C CA . ASP A 1 89 ? 6.316 -3.982 0.629 1.00 93.69 89 ASP A CA 1
ATOM 653 C C . ASP A 1 89 ? 5.003 -4.780 0.522 1.00 93.69 89 ASP A C 1
ATOM 655 O O . ASP A 1 89 ? 4.661 -5.265 -0.562 1.00 93.69 89 ASP A O 1
ATOM 659 N N . ASP A 1 90 ? 4.218 -4.855 1.598 1.00 96.94 90 ASP A N 1
ATOM 660 C CA . ASP A 1 90 ? 2.901 -5.496 1.610 1.00 96.94 90 ASP A CA 1
ATOM 661 C C . ASP A 1 90 ? 1.852 -4.730 0.801 1.00 96.94 90 ASP A C 1
ATOM 663 O O . ASP A 1 90 ? 0.918 -5.346 0.271 1.00 96.94 90 ASP A O 1
ATOM 667 N N . ILE A 1 91 ? 2.041 -3.415 0.626 1.00 95.62 91 ILE A N 1
ATOM 668 C CA . ILE A 1 91 ? 1.183 -2.577 -0.222 1.00 95.62 91 ILE A CA 1
ATOM 669 C C . ILE A 1 91 ? 1.166 -3.147 -1.647 1.00 95.62 91 ILE A C 1
ATOM 671 O O . ILE A 1 91 ? 0.110 -3.470 -2.184 1.00 95.62 91 ILE A O 1
ATOM 675 N N . GLY A 1 92 ? 2.344 -3.358 -2.246 1.00 93.38 92 GLY A N 1
ATOM 676 C CA . GLY A 1 92 ? 2.467 -3.894 -3.606 1.00 93.38 92 GLY A CA 1
ATOM 677 C C . GLY A 1 92 ? 2.059 -5.367 -3.728 1.00 93.38 92 GLY A C 1
ATOM 678 O O . GLY A 1 92 ? 1.582 -5.793 -4.783 1.00 93.38 92 GLY A O 1
ATOM 679 N N . LYS A 1 93 ? 2.191 -6.157 -2.654 1.00 96.44 93 LYS A N 1
ATOM 680 C CA . LYS A 1 93 ? 1.692 -7.544 -2.612 1.00 96.44 93 LYS A CA 1
ATOM 681 C C . LYS A 1 93 ? 0.159 -7.609 -2.571 1.00 96.44 93 LYS A C 1
ATOM 683 O O . LYS A 1 93 ? -0.407 -8.621 -2.983 1.00 96.44 93 LYS A O 1
ATOM 688 N N . GLY A 1 94 ? -0.505 -6.552 -2.096 1.00 96.69 94 GLY A N 1
ATOM 689 C CA . GLY A 1 94 ? -1.949 -6.537 -1.869 1.00 96.69 94 GLY A CA 1
ATOM 690 C C . GLY A 1 94 ? -2.346 -7.441 -0.702 1.00 96.69 94 GLY A C 1
ATOM 691 O O . GLY A 1 94 ? -3.265 -8.252 -0.828 1.00 96.69 94 GLY A O 1
ATOM 692 N N . VAL A 1 95 ? -1.608 -7.369 0.413 1.00 98.06 95 VAL A N 1
ATOM 693 C CA . VAL A 1 95 ? -1.922 -8.153 1.626 1.00 98.06 95 VAL A CA 1
ATOM 694 C C . VAL A 1 95 ? -3.303 -7.788 2.171 1.00 98.06 95 VAL A C 1
ATOM 696 O O . VAL A 1 95 ? -4.055 -8.679 2.569 1.00 98.06 95 VAL A O 1
ATOM 699 N N . VAL A 1 96 ? -3.657 -6.502 2.107 1.00 98.50 96 VAL A N 1
ATOM 700 C CA . VAL A 1 96 ? -4.958 -5.964 2.520 1.00 98.50 96 VAL A CA 1
ATOM 701 C C . VAL A 1 96 ? -5.610 -5.137 1.412 1.00 98.50 96 VAL A C 1
ATOM 703 O O . VAL A 1 96 ? -4.932 -4.598 0.534 1.00 98.50 96 VAL A O 1
ATOM 706 N N . ASP A 1 97 ? -6.934 -5.014 1.473 1.00 98.38 97 ASP A N 1
ATOM 707 C CA . ASP A 1 97 ? -7.729 -4.226 0.521 1.00 98.38 97 ASP A CA 1
ATOM 708 C C . ASP A 1 97 ? -7.614 -2.717 0.797 1.00 98.38 97 ASP A C 1
ATOM 710 O O . ASP A 1 97 ? -7.743 -1.903 -0.117 1.00 98.38 97 ASP A O 1
ATOM 714 N N . VAL A 1 98 ? -7.362 -2.343 2.057 1.00 98.56 98 VAL A N 1
ATOM 715 C CA . VAL A 1 98 ? -7.187 -0.961 2.517 1.00 98.56 98 VAL A CA 1
ATOM 716 C C . VAL A 1 98 ? -5.932 -0.856 3.382 1.00 98.56 98 VAL A C 1
ATOM 718 O O . VAL A 1 98 ? -5.827 -1.529 4.407 1.00 98.56 98 VAL A O 1
ATOM 721 N N . VAL A 1 99 ? -5.006 0.023 3.005 1.00 98.44 99 VAL A N 1
ATOM 722 C CA . VAL A 1 99 ? -3.835 0.393 3.810 1.00 98.44 99 VAL A CA 1
ATOM 723 C C . VAL A 1 99 ? -4.038 1.800 4.355 1.00 98.44 99 VAL A C 1
ATOM 725 O O . VAL A 1 99 ? -4.288 2.734 3.591 1.00 98.44 99 VAL A O 1
ATOM 728 N N . VAL A 1 100 ? -3.917 1.942 5.672 1.00 98.12 100 VAL A N 1
ATOM 729 C CA . VAL A 1 100 ? -4.103 3.202 6.390 1.00 98.12 100 VAL A CA 1
ATOM 730 C C . VAL A 1 100 ? -2.776 3.706 6.953 1.00 98.12 100 VAL A C 1
ATOM 732 O O . VAL A 1 100 ? -2.028 2.949 7.560 1.00 98.12 100 VAL A O 1
ATOM 735 N N . THR A 1 101 ? -2.480 4.984 6.778 1.00 96.50 101 THR A N 1
ATOM 736 C CA . THR A 1 101 ? -1.259 5.657 7.206 1.00 96.50 101 THR A CA 1
ATOM 737 C C . THR A 1 101 ? -1.495 7.164 7.317 1.00 96.50 101 THR A C 1
ATOM 739 O O . THR A 1 101 ? -2.519 7.681 6.866 1.00 96.50 101 THR A O 1
ATOM 742 N N . GLU A 1 102 ? -0.553 7.888 7.912 1.00 94.44 102 GLU A N 1
ATOM 743 C CA . GLU A 1 102 ? -0.545 9.347 7.847 1.00 94.44 102 GLU A CA 1
ATOM 744 C C . GLU A 1 102 ? -0.010 9.844 6.495 1.00 94.44 102 GLU A C 1
ATOM 746 O O . GLU A 1 102 ? 0.777 9.174 5.822 1.00 94.44 102 GLU A O 1
ATOM 751 N N . GLY A 1 103 ? -0.398 11.051 6.090 1.00 92.94 103 GLY A N 1
ATOM 752 C CA . GLY A 1 103 ? -0.050 11.575 4.773 1.00 92.94 103 GLY A CA 1
ATOM 753 C C . GLY A 1 103 ? 1.448 11.796 4.548 1.00 92.94 103 GLY A C 1
ATOM 754 O O . GLY A 1 103 ? 1.874 11.709 3.399 1.00 92.94 103 GLY A O 1
ATOM 755 N N . PHE A 1 104 ? 2.277 12.008 5.579 1.00 91.75 104 PHE A N 1
ATOM 756 C CA . PHE A 1 104 ? 3.733 12.091 5.390 1.00 91.75 104 PHE A CA 1
ATOM 757 C C . PHE A 1 104 ? 4.324 10.742 4.951 1.00 91.75 104 PHE A C 1
ATOM 759 O O . PHE A 1 104 ? 4.920 10.655 3.872 1.00 91.75 104 PHE A O 1
ATOM 766 N N . ALA A 1 105 ? 4.105 9.678 5.731 1.00 92.88 105 ALA A N 1
ATOM 767 C CA . ALA A 1 105 ? 4.541 8.328 5.376 1.00 92.88 105 ALA A CA 1
ATOM 768 C C . ALA A 1 105 ? 3.900 7.840 4.065 1.00 92.88 105 ALA A C 1
ATOM 770 O O . ALA A 1 105 ? 4.596 7.316 3.192 1.00 92.88 105 ALA A O 1
ATOM 771 N N . GLY A 1 106 ? 2.599 8.081 3.879 1.00 94.06 106 GLY A N 1
ATOM 772 C CA . GLY A 1 106 ? 1.878 7.710 2.665 1.00 94.06 106 GLY A CA 1
ATOM 773 C C . GLY A 1 106 ? 2.378 8.421 1.409 1.00 94.06 106 GLY A C 1
ATOM 774 O O . GLY A 1 106 ? 2.550 7.784 0.369 1.00 94.06 106 GLY A O 1
ATOM 775 N N . ASN A 1 107 ? 2.691 9.719 1.490 1.00 93.12 107 ASN A N 1
ATOM 776 C CA . ASN A 1 107 ? 3.261 10.460 0.364 1.00 93.12 107 ASN A CA 1
ATOM 777 C C . ASN A 1 107 ? 4.687 9.988 0.037 1.00 93.12 107 ASN A C 1
ATOM 779 O O . ASN A 1 107 ? 5.028 9.843 -1.138 1.00 93.12 107 ASN A O 1
ATOM 783 N N . ILE A 1 108 ? 5.516 9.693 1.050 1.00 94.19 108 ILE A N 1
ATOM 784 C CA . ILE A 1 108 ? 6.844 9.094 0.832 1.00 94.19 108 ILE A CA 1
ATOM 785 C C . ILE A 1 108 ? 6.708 7.747 0.126 1.00 94.19 108 ILE A C 1
ATOM 787 O O . ILE A 1 108 ? 7.395 7.520 -0.873 1.00 94.19 108 ILE A O 1
ATOM 791 N N . ALA A 1 109 ? 5.814 6.875 0.598 1.00 93.75 109 ALA A N 1
ATOM 792 C CA . ALA A 1 109 ? 5.559 5.586 -0.030 1.00 93.75 109 ALA A CA 1
ATOM 793 C C . ALA A 1 109 ? 5.130 5.770 -1.493 1.00 93.75 109 ALA A C 1
ATOM 795 O O . ALA A 1 109 ? 5.756 5.196 -2.389 1.00 93.75 109 ALA A O 1
ATOM 796 N N . LEU A 1 110 ? 4.125 6.616 -1.753 1.00 92.06 110 LEU A N 1
ATOM 797 C CA . LEU A 1 110 ? 3.599 6.878 -3.095 1.00 92.06 110 LEU A CA 1
ATOM 798 C C . LEU A 1 110 ? 4.685 7.393 -4.043 1.00 92.06 110 LEU A C 1
ATOM 800 O O . LEU A 1 110 ? 4.884 6.848 -5.130 1.00 92.06 110 LEU A O 1
ATOM 804 N N . LYS A 1 111 ? 5.448 8.406 -3.622 1.00 92.06 111 LYS A N 1
ATOM 805 C CA . LYS A 1 111 ? 6.511 8.993 -4.449 1.00 92.06 111 LYS A CA 1
ATOM 806 C C . LYS A 1 111 ? 7.675 8.039 -4.672 1.00 92.06 111 LYS A C 1
ATOM 808 O O . LYS A 1 111 ? 8.261 8.051 -5.758 1.00 92.06 111 LYS A O 1
ATOM 813 N N . THR A 1 112 ? 7.977 7.194 -3.691 1.00 93.69 112 THR A N 1
ATOM 814 C CA . THR A 1 112 ? 8.988 6.142 -3.826 1.00 93.69 112 THR A CA 1
ATOM 815 C C . THR A 1 112 ? 8.543 5.117 -4.861 1.00 93.69 112 THR A C 1
ATOM 817 O O . THR A 1 112 ? 9.280 4.866 -5.810 1.00 93.69 112 THR A O 1
ATOM 820 N N . ALA A 1 113 ? 7.315 4.603 -4.758 1.00 90.56 113 ALA A N 1
ATOM 821 C CA . ALA A 1 113 ? 6.774 3.629 -5.701 1.00 90.56 113 ALA A CA 1
ATOM 822 C C . ALA A 1 113 ? 6.722 4.173 -7.138 1.00 90.56 113 ALA A C 1
ATOM 824 O O . ALA A 1 113 ? 7.224 3.534 -8.066 1.00 90.56 113 ALA A O 1
ATOM 825 N N . GLU A 1 114 ? 6.215 5.394 -7.322 1.00 87.94 114 GLU A N 1
ATOM 826 C CA . GLU A 1 114 ? 6.232 6.090 -8.612 1.00 87.94 114 GLU A CA 1
ATOM 827 C C . GLU A 1 114 ? 7.661 6.264 -9.165 1.00 87.94 114 GLU A C 1
ATOM 829 O O . GLU A 1 114 ? 7.911 6.091 -10.362 1.00 87.94 114 GLU A O 1
ATOM 834 N N . GLY A 1 115 ? 8.615 6.629 -8.301 1.00 91.69 115 GLY A N 1
ATOM 835 C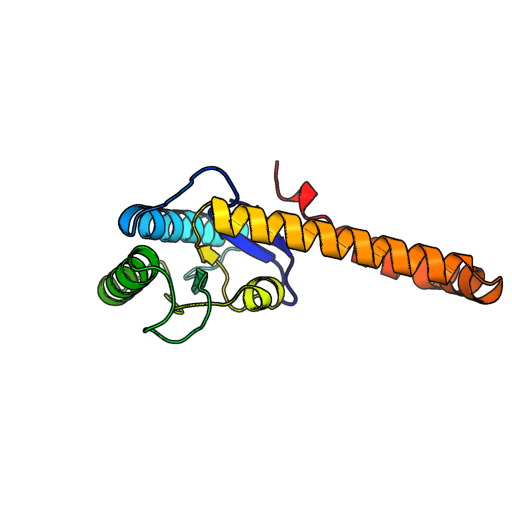 CA . GLY A 1 115 ? 10.024 6.794 -8.654 1.00 91.69 115 GLY A CA 1
ATOM 836 C C . GLY A 1 115 ? 10.664 5.487 -9.115 1.00 91.69 115 GLY A C 1
ATOM 837 O O . GLY A 1 115 ? 11.280 5.450 -10.182 1.00 91.69 115 GLY A O 1
ATOM 838 N N . THR A 1 116 ? 10.453 4.407 -8.362 1.00 92.00 116 THR A N 1
ATOM 839 C CA . THR A 1 116 ? 10.953 3.066 -8.680 1.00 92.00 116 THR A CA 1
ATOM 840 C C . THR A 1 116 ? 10.379 2.555 -10.000 1.00 92.00 116 THR A C 1
ATOM 842 O O . THR A 1 116 ? 11.132 2.057 -10.838 1.00 92.00 116 THR A O 1
ATOM 845 N N . VAL A 1 117 ? 9.080 2.749 -10.252 1.00 87.75 117 VAL A N 1
ATOM 846 C CA . VAL A 1 117 ? 8.446 2.408 -11.538 1.00 87.75 117 VAL A CA 1
ATOM 847 C C . VAL A 1 117 ? 9.119 3.143 -12.701 1.00 87.75 117 VAL A C 1
ATOM 849 O O . VAL A 1 117 ? 9.498 2.520 -13.699 1.00 87.75 117 VAL A O 1
ATOM 852 N N . ARG A 1 118 ? 9.316 4.464 -12.583 1.00 88.50 118 ARG A N 1
ATOM 853 C CA . ARG A 1 118 ? 9.990 5.262 -13.624 1.00 88.50 118 ARG A CA 1
ATOM 854 C C . ARG A 1 118 ? 11.431 4.802 -13.849 1.00 88.50 118 ARG A C 1
ATOM 856 O O . ARG A 1 118 ? 11.864 4.708 -14.999 1.00 88.50 118 ARG A O 1
ATOM 863 N N . GLN A 1 119 ? 12.152 4.482 -12.776 1.00 92.12 119 GLN A N 1
ATOM 864 C CA . GLN A 1 119 ? 13.527 3.989 -12.833 1.00 92.12 119 GLN A CA 1
ATOM 865 C C . GLN A 1 119 ? 13.617 2.643 -13.571 1.00 92.12 119 GLN A C 1
ATOM 867 O O . GLN A 1 119 ? 14.416 2.511 -14.500 1.00 92.12 119 GLN A O 1
ATOM 872 N N . ILE A 1 120 ? 12.751 1.678 -13.237 1.00 90.62 120 ILE A N 1
ATOM 873 C CA . ILE A 1 120 ? 12.676 0.376 -13.922 1.00 90.62 120 ILE A CA 1
ATOM 874 C C . ILE A 1 120 ? 12.342 0.564 -15.407 1.00 90.62 120 ILE A C 1
ATOM 876 O O . ILE A 1 120 ? 13.000 -0.021 -16.270 1.00 90.62 120 ILE A O 1
ATOM 880 N N . GLY A 1 121 ? 11.372 1.427 -15.728 1.00 86.75 121 GLY A N 1
ATOM 881 C CA . GLY A 1 121 ? 11.029 1.755 -17.114 1.00 86.75 121 GLY A CA 1
ATOM 882 C C . GLY A 1 121 ? 12.206 2.347 -17.901 1.00 86.75 121 GLY A C 1
ATOM 883 O O . GLY A 1 121 ? 12.411 1.999 -19.068 1.00 86.75 121 GLY A O 1
ATOM 884 N N . GLY A 1 122 ? 13.015 3.197 -17.260 1.00 90.06 122 GLY A N 1
ATOM 885 C CA . GLY A 1 122 ? 14.247 3.746 -17.828 1.00 90.06 122 GLY A CA 1
ATOM 886 C C . GLY A 1 122 ? 15.293 2.669 -18.127 1.00 90.06 122 GLY A C 1
ATOM 887 O O . GLY A 1 122 ? 15.811 2.614 -19.246 1.00 90.06 122 GLY A O 1
ATOM 888 N N . TYR A 1 123 ? 15.556 1.773 -17.172 1.00 92.12 123 TYR A N 1
ATOM 889 C CA . TYR A 1 123 ? 16.498 0.662 -17.355 1.00 92.12 123 TYR A CA 1
ATOM 890 C C . TYR A 1 123 ? 16.064 -0.301 -18.457 1.00 92.12 123 TYR A C 1
ATOM 892 O O . TYR A 1 123 ? 16.877 -0.660 -19.310 1.00 92.12 123 TYR A O 1
ATOM 900 N N . LEU A 1 124 ? 14.778 -0.661 -18.501 1.00 88.31 124 LEU A N 1
ATOM 901 C CA . LEU A 1 124 ? 14.228 -1.506 -19.560 1.00 88.31 124 LEU A CA 1
ATOM 902 C C . LEU A 1 124 ? 14.397 -0.852 -20.932 1.00 88.31 124 LEU A C 1
ATOM 904 O O . LEU A 1 124 ? 14.896 -1.483 -21.861 1.00 88.31 124 LEU A O 1
ATOM 908 N N . ARG A 1 125 ? 14.055 0.435 -21.067 1.00 86.38 125 ARG A N 1
ATOM 909 C CA . ARG A 1 125 ? 14.222 1.162 -22.332 1.00 86.38 125 ARG A CA 1
ATOM 910 C C . ARG A 1 125 ? 15.683 1.195 -22.786 1.00 86.38 125 ARG A C 1
ATOM 912 O O . ARG A 1 125 ? 15.940 0.972 -23.967 1.00 86.38 125 ARG A O 1
ATOM 919 N N . ALA A 1 126 ? 16.617 1.454 -21.872 1.00 90.88 126 ALA A N 1
ATOM 920 C CA . ALA A 1 126 ? 18.048 1.483 -22.170 1.00 90.88 126 ALA A CA 1
ATOM 921 C C . ALA A 1 126 ? 18.587 0.103 -22.587 1.00 90.88 126 ALA A C 1
ATOM 923 O O . ALA A 1 126 ? 19.383 0.001 -23.519 1.00 90.88 126 ALA A O 1
ATOM 924 N N . ALA A 1 127 ? 18.129 -0.971 -21.939 1.00 90.38 127 ALA A N 1
ATOM 925 C CA . ALA A 1 127 ? 18.515 -2.332 -22.296 1.00 90.38 127 ALA A CA 1
ATOM 926 C C . ALA A 1 127 ? 17.976 -2.736 -23.680 1.00 90.38 127 ALA A C 1
ATOM 928 O O . ALA A 1 127 ? 18.721 -3.268 -24.505 1.00 90.38 127 ALA A O 1
ATOM 929 N N . MET A 1 128 ? 16.704 -2.432 -23.964 1.00 88.00 128 MET A N 1
ATOM 930 C CA . MET A 1 128 ? 16.046 -2.818 -25.218 1.00 88.00 128 MET A CA 1
ATOM 931 C C . MET A 1 128 ? 16.551 -2.032 -26.437 1.00 88.00 128 MET A C 1
ATOM 933 O O . MET A 1 128 ? 16.481 -2.527 -27.561 1.00 88.00 128 MET A O 1
ATOM 937 N N . SER A 1 129 ? 17.085 -0.822 -26.244 1.00 88.44 129 SER A N 1
ATOM 938 C CA . SER A 1 129 ? 17.654 -0.011 -27.329 1.00 88.44 129 SER A CA 1
ATOM 939 C C . SER A 1 129 ? 19.112 -0.351 -27.662 1.00 88.44 129 SER A C 1
ATOM 941 O O . SER A 1 129 ? 19.606 0.083 -28.703 1.00 88.44 129 SER A O 1
ATOM 943 N N . ARG A 1 130 ? 19.795 -1.141 -26.820 1.00 93.19 130 ARG A N 1
ATOM 944 C CA . ARG A 1 130 ? 21.248 -1.363 -26.894 1.00 93.19 130 ARG A CA 1
ATOM 945 C C . ARG A 1 130 ? 21.70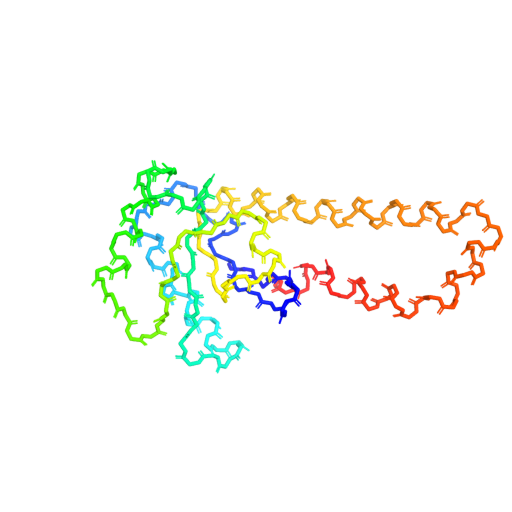8 -2.174 -28.106 1.00 93.19 130 ARG A C 1
ATOM 947 O O . ARG A 1 130 ? 22.794 -1.922 -28.619 1.00 93.19 130 ARG A O 1
ATOM 954 N N . THR A 1 131 ? 20.937 -3.165 -28.552 1.00 93.88 131 THR A N 1
ATOM 955 C CA . THR A 1 131 ? 21.338 -4.054 -29.657 1.00 93.88 131 THR A CA 1
ATOM 956 C C . THR A 1 131 ? 20.215 -4.234 -30.669 1.00 93.88 131 THR A C 1
ATOM 958 O O . THR A 1 131 ? 19.036 -4.112 -30.338 1.00 93.88 131 THR A O 1
ATOM 961 N N . LEU A 1 132 ? 20.568 -4.558 -31.918 1.00 92.44 132 LEU A N 1
ATOM 962 C CA . LEU A 1 132 ? 19.580 -4.838 -32.966 1.00 92.44 132 LEU A CA 1
ATOM 963 C C . LEU A 1 132 ? 18.641 -5.988 -32.563 1.00 92.44 132 LEU A C 1
ATOM 965 O O . LEU A 1 132 ? 17.433 -5.881 -32.751 1.00 92.44 132 LEU A O 1
ATOM 969 N N . MET A 1 133 ? 19.178 -7.037 -31.932 1.00 94.69 133 MET A N 1
ATOM 970 C CA . MET A 1 133 ? 18.381 -8.165 -31.438 1.00 94.69 133 MET A CA 1
ATOM 971 C C . MET A 1 133 ? 17.432 -7.761 -30.311 1.00 94.69 133 MET A C 1
ATOM 973 O O . MET A 1 133 ? 16.274 -8.166 -30.325 1.00 94.69 133 MET A O 1
ATOM 977 N N . ALA A 1 134 ? 17.873 -6.912 -29.378 1.00 91.25 134 ALA A N 1
ATOM 978 C CA . ALA A 1 134 ? 16.999 -6.402 -28.326 1.00 91.25 134 ALA A CA 1
ATOM 979 C C . ALA A 1 134 ? 15.859 -5.548 -28.909 1.00 91.25 134 ALA A C 1
ATOM 981 O O . ALA A 1 134 ? 14.706 -5.700 -28.512 1.00 91.25 134 ALA A O 1
ATOM 982 N N . ARG A 1 135 ? 16.139 -4.732 -29.933 1.00 91.75 135 ARG A N 1
ATOM 983 C CA . ARG A 1 135 ? 15.114 -3.941 -30.636 1.00 91.75 135 ARG A CA 1
ATOM 984 C C . ARG A 1 135 ? 14.095 -4.819 -31.360 1.00 91.75 135 ARG A C 1
ATOM 986 O O . ARG A 1 135 ? 12.906 -4.523 -31.309 1.00 91.75 135 ARG A O 1
ATOM 993 N N . ILE A 1 136 ? 14.541 -5.897 -32.003 1.00 93.88 136 ILE A N 1
ATOM 994 C CA . ILE A 1 136 ? 13.645 -6.876 -32.635 1.00 93.88 136 ILE A CA 1
ATOM 995 C C . ILE A 1 136 ? 12.799 -7.583 -31.566 1.00 93.88 136 ILE A C 1
ATOM 997 O O . ILE A 1 136 ? 11.580 -7.647 -31.698 1.00 93.88 136 ILE A O 1
ATOM 1001 N N . GLY A 1 137 ? 13.414 -8.027 -30.466 1.00 92.88 137 GLY A N 1
ATOM 1002 C CA . GLY A 1 137 ? 12.705 -8.625 -29.332 1.00 92.88 137 GLY A CA 1
ATOM 1003 C C . GLY A 1 137 ? 11.644 -7.697 -28.732 1.00 92.88 137 GLY A C 1
ATOM 1004 O O . GLY A 1 137 ? 10.547 -8.146 -28.407 1.00 92.88 137 GLY A O 1
ATOM 1005 N N . TYR A 1 138 ? 11.919 -6.389 -28.663 1.00 90.56 138 TYR A N 1
ATOM 1006 C CA . TYR A 1 138 ? 10.943 -5.394 -28.217 1.00 90.56 138 TYR A CA 1
ATOM 1007 C C . TYR A 1 138 ? 9.693 -5.368 -29.095 1.00 90.56 138 TYR A C 1
ATOM 1009 O O . TYR A 1 138 ? 8.598 -5.244 -28.563 1.00 90.56 138 TYR A O 1
ATOM 1017 N N . ILE A 1 139 ? 9.827 -5.502 -30.418 1.00 91.06 139 ILE A N 1
ATOM 1018 C CA . ILE A 1 139 ? 8.675 -5.480 -31.331 1.00 91.06 139 ILE A CA 1
ATOM 1019 C C . ILE A 1 139 ? 7.708 -6.618 -30.993 1.00 91.06 139 ILE A C 1
ATOM 1021 O O . ILE A 1 139 ? 6.506 -6.382 -30.888 1.00 91.06 139 ILE A O 1
ATOM 1025 N N . PHE A 1 140 ? 8.230 -7.821 -30.745 1.00 92.69 140 PHE A N 1
ATOM 1026 C CA . PHE A 1 140 ? 7.414 -8.968 -30.341 1.00 92.69 140 PHE A CA 1
ATOM 1027 C C . PHE A 1 140 ? 6.833 -8.811 -28.931 1.00 92.69 140 PHE A C 1
ATOM 1029 O O . PHE A 1 140 ? 5.690 -9.188 -28.685 1.00 92.69 140 PHE A O 1
ATOM 1036 N N . ALA A 1 141 ? 7.595 -8.224 -28.007 1.00 90.00 141 ALA A N 1
ATOM 1037 C CA . ALA A 1 141 ? 7.177 -8.037 -26.620 1.00 90.00 141 ALA A CA 1
ATOM 1038 C C . ALA A 1 141 ? 6.340 -6.766 -26.381 1.00 90.00 141 ALA A C 1
ATOM 1040 O O . ALA A 1 141 ? 5.835 -6.571 -25.274 1.00 90.00 141 ALA A O 1
ATOM 1041 N N . LYS A 1 142 ? 6.176 -5.896 -27.387 1.00 87.69 142 LYS A N 1
ATOM 1042 C CA . LYS A 1 142 ? 5.601 -4.549 -27.240 1.00 87.69 142 LYS A CA 1
ATOM 1043 C C . LYS A 1 142 ? 4.246 -4.567 -26.531 1.00 87.69 142 LYS A C 1
ATOM 1045 O O . LYS A 1 142 ? 4.051 -3.814 -25.587 1.00 87.69 142 LYS A O 1
ATOM 1050 N N . GLY A 1 143 ? 3.352 -5.483 -26.910 1.00 89.44 143 GLY A N 1
ATOM 1051 C CA . GLY A 1 143 ? 2.029 -5.594 -26.283 1.00 89.44 143 GLY A CA 1
ATOM 1052 C C . GLY A 1 143 ? 2.074 -5.966 -24.795 1.00 89.44 143 GLY A C 1
ATOM 1053 O O . GLY A 1 143 ? 1.228 -5.521 -24.023 1.00 89.44 143 GLY A O 1
ATOM 1054 N N . ALA A 1 144 ? 3.072 -6.742 -24.362 1.00 86.31 144 ALA A N 1
ATOM 1055 C CA . ALA A 1 144 ? 3.271 -7.048 -22.946 1.00 86.31 144 ALA A CA 1
ATOM 1056 C C . ALA A 1 144 ? 3.808 -5.830 -22.177 1.00 86.31 144 ALA A C 1
ATOM 1058 O O . ALA A 1 144 ? 3.354 -5.560 -21.067 1.00 86.31 144 ALA A O 1
ATOM 1059 N N . PHE A 1 145 ? 4.722 -5.063 -22.782 1.00 84.38 145 PHE A N 1
ATOM 1060 C CA . PHE A 1 145 ? 5.215 -3.809 -22.207 1.00 84.38 145 PHE A CA 1
ATOM 1061 C C . PHE A 1 145 ? 4.124 -2.742 -22.101 1.00 84.38 145 PHE A C 1
ATOM 1063 O O . PHE A 1 145 ? 4.064 -2.048 -21.089 1.00 84.38 145 PHE A O 1
ATOM 1070 N N . ASP A 1 146 ? 3.252 -2.634 -23.104 1.00 84.44 146 ASP A N 1
ATOM 1071 C CA . ASP A 1 146 ? 2.133 -1.691 -23.089 1.00 84.44 146 ASP A CA 1
ATOM 1072 C C . ASP A 1 146 ? 1.170 -2.022 -21.930 1.00 84.44 146 ASP A C 1
ATOM 1074 O O . ASP A 1 146 ? 0.857 -1.144 -21.127 1.00 84.44 146 ASP A O 1
ATOM 1078 N N . ARG A 1 147 ? 0.824 -3.304 -21.731 1.00 83.69 147 ARG A N 1
ATOM 1079 C CA . ARG A 1 147 ? 0.022 -3.752 -20.572 1.00 83.69 147 ARG A CA 1
ATOM 1080 C C . ARG A 1 147 ? 0.712 -3.530 -19.228 1.00 83.69 147 ARG A C 1
ATOM 1082 O O . ARG A 1 147 ? 0.063 -3.175 -18.248 1.00 83.69 147 ARG A O 1
ATOM 1089 N N . LEU A 1 148 ? 2.023 -3.766 -19.155 1.00 82.06 148 LEU A N 1
ATOM 1090 C CA . LEU A 1 148 ? 2.793 -3.509 -17.939 1.00 82.06 148 LEU A CA 1
ATOM 1091 C C . LEU A 1 148 ? 2.769 -2.015 -17.599 1.00 82.06 148 LEU A C 1
ATOM 1093 O O . LEU A 1 148 ? 2.576 -1.650 -16.444 1.00 82.06 148 LEU A O 1
ATOM 1097 N N . ARG A 1 149 ? 2.923 -1.149 -18.606 1.00 79.25 149 ARG A N 1
ATOM 1098 C CA . ARG A 1 149 ? 2.861 0.302 -18.434 1.00 79.25 149 ARG A CA 1
ATOM 1099 C C . ARG A 1 149 ? 1.491 0.759 -17.944 1.00 79.25 149 ARG A C 1
ATOM 1101 O O . ARG A 1 149 ? 1.450 1.605 -17.064 1.00 79.25 149 ARG A O 1
ATOM 1108 N N . GLU A 1 150 ? 0.410 0.184 -18.467 1.00 80.19 150 GLU A N 1
ATOM 1109 C CA . GLU A 1 150 ? -0.952 0.465 -17.994 1.00 80.19 150 GLU A CA 1
ATOM 1110 C C . GLU A 1 150 ? -1.138 0.094 -16.519 1.00 80.19 150 GLU A C 1
ATOM 1112 O O . GLU A 1 150 ? -1.672 0.896 -15.762 1.00 80.19 150 GLU A O 1
ATOM 1117 N N . LYS A 1 151 ? -0.643 -1.074 -16.086 1.00 76.31 151 LYS A N 1
ATOM 1118 C CA . LYS A 1 151 ? -0.720 -1.491 -14.674 1.00 76.31 151 LYS A CA 1
ATOM 1119 C C . LYS A 1 151 ? 0.127 -0.643 -13.725 1.00 76.31 151 LYS A C 1
ATOM 1121 O O . LYS A 1 151 ? -0.178 -0.575 -12.543 1.00 76.31 151 LYS A O 1
ATOM 1126 N N . MET A 1 152 ? 1.216 -0.056 -14.212 1.00 72.94 152 MET A N 1
ATOM 1127 C CA . MET A 1 152 ? 2.131 0.748 -13.397 1.00 72.94 152 MET A CA 1
ATOM 1128 C C . MET A 1 152 ? 1.768 2.241 -13.368 1.00 72.94 152 MET A C 1
ATOM 1130 O O . MET A 1 152 ? 2.453 3.020 -12.704 1.00 72.94 152 MET A O 1
ATOM 1134 N N . ASP A 1 153 ? 0.733 2.665 -14.097 1.00 70.19 153 ASP A N 1
ATOM 1135 C CA . ASP A 1 153 ? 0.314 4.063 -14.160 1.00 70.19 153 ASP A CA 1
ATOM 1136 C C . ASP A 1 153 ? -0.564 4.437 -12.954 1.00 70.19 153 ASP A C 1
ATOM 1138 O O . ASP A 1 153 ? -1.787 4.512 -13.038 1.00 70.19 153 ASP A O 1
ATOM 1142 N N . VAL A 1 154 ? 0.088 4.685 -11.814 1.00 59.28 154 VAL A N 1
ATOM 1143 C CA . VAL A 1 154 ? -0.552 5.120 -10.555 1.00 59.28 154 VAL A CA 1
ATOM 1144 C C . VAL A 1 154 ? -1.221 6.502 -10.696 1.00 59.28 154 VAL A C 1
ATOM 1146 O O . VAL A 1 154 ? -2.079 6.872 -9.903 1.00 59.28 154 VAL A O 1
ATOM 1149 N N . GLY A 1 155 ? -0.861 7.282 -11.723 1.00 56.72 155 GLY A N 1
ATOM 1150 C CA . GLY A 1 155 ? -1.449 8.599 -11.983 1.00 56.72 155 GLY A CA 1
ATOM 1151 C C . GLY A 1 155 ? -2.844 8.549 -12.608 1.00 56.72 155 GLY A C 1
ATOM 1152 O O . GLY A 1 155 ? -3.532 9.561 -12.609 1.00 56.72 155 GLY A O 1
ATOM 1153 N N . ARG A 1 156 ? -3.284 7.397 -13.133 1.00 51.94 156 ARG A N 1
ATOM 1154 C CA . ARG A 1 156 ? -4.627 7.243 -13.722 1.00 51.94 156 ARG A CA 1
ATOM 1155 C C . ARG A 1 156 ? -5.730 7.015 -12.693 1.00 51.94 156 ARG A C 1
ATOM 1157 O O . ARG A 1 156 ? -6.885 7.307 -12.988 1.00 51.94 156 ARG A O 1
ATOM 1164 N N . SER A 1 157 ? -5.390 6.475 -11.527 1.00 50.75 157 SER A N 1
ATOM 1165 C CA . SER A 1 157 ? -6.334 6.210 -10.439 1.00 50.75 157 SER A CA 1
ATOM 1166 C C . SER A 1 157 ? -6.512 7.390 -9.481 1.00 50.75 157 SER A C 1
ATOM 1168 O O . SER A 1 157 ? -7.455 7.400 -8.691 1.00 50.75 157 SER A O 1
ATOM 1170 N N . ASN A 1 158 ? -5.631 8.385 -9.568 1.00 45.97 158 ASN A N 1
ATOM 1171 C CA . ASN A 1 158 ? -5.710 9.630 -8.821 1.00 45.97 158 ASN A CA 1
ATOM 1172 C C . ASN A 1 158 ? -6.242 10.705 -9.774 1.00 45.97 158 ASN A C 1
ATOM 1174 O O . ASN A 1 158 ? -5.501 11.183 -10.631 1.00 45.97 158 ASN A O 1
ATOM 1178 N N . GLY A 1 159 ? -7.541 11.005 -9.676 1.00 39.28 159 GLY A N 1
ATOM 1179 C CA . GLY A 1 159 ? -8.139 12.159 -10.358 1.00 39.28 159 GLY A CA 1
ATOM 1180 C C . GLY A 1 159 ? -7.482 13.472 -9.954 1.00 39.28 159 GLY A C 1
ATOM 1181 O O . GLY A 1 159 ? -7.028 13.566 -8.790 1.00 39.28 159 GLY A O 1
#